Protein AF-A0A5K1FKA9-F1 (afdb_monomer)

Radius of gyration: 13.75 Å; Cα contacts (8 Å, |Δi|>4): 119; chains: 1; bounding box: 35×24×33 Å

Organism: NCBI:txid210225

Secondary structure (DSSP, 8-state):
--TT-GGG--EEEEEE-S--GGGT-S-SSEEEEEESSSS-SEEEE-EEE-TTS-EEE--TTSSS---------

Nearest PDB structures (foldseek):
  3usu-assembly1_C  TM=8.955E-01  e=6.493E-02  Butea monosperma
  3ipv-assembly1_B  TM=9.362E-01  e=1.564E-01  Spatholobus parviflorus
  1gsl-assembly1_A  TM=7.684E-01  e=1.462E-01  Griffonia simplicifolia
  5zac-assembly1_A  TM=9.113E-01  e=2.874E-01  Canavalia ensiformis
  1qmo-assembly1_E  TM=5.452E-01  e=2.346E-01  Lablab purpureus

Solvent-accessible surface area (backbone atoms only — not comparable to full-atom values): 4706 Å² total; per-residue (Å²): 136,70,75,56,37,80,86,63,80,44,77,47,78,45,79,42,60,61,64,45,71,94,52,66,47,92,47,46,35,23,35,30,37,23,68,30,26,87,50,53,78,46,71,46,72,31,59,48,68,46,98,85,66,50,78,42,82,46,67,75,81,64,85,61,95,80,86,87,84,86,87,86,133

InterPro domains:
  IPR001220 Legume lectin domain [PF00139] (2-72)
  IPR013320 Concanavalin A-like lectin/glucanase domain superfamily [SSF49899] (2-72)
  IPR050258 Leguminous Lectin [PTHR32401] (2-72)

Sequence (73 aa):
SNNGNSSNHIFTVEFDTSQQVNLQDIDSNHVGIDVNIVISNTSATAAYYTETGKKERVVLDNRTRIQAWIEYC

pLDDT: mean 95.42, std 3.88, range [69.94, 98.31]

Foldseek 3Di:
DQAPPQVVQDKDWDQAQCDDVVLVDPDNGKTAIDDSHSNGPDMDHAWDADPVRDTDHDNPPPPDDDDDDDDDD

Mean predicted aligned error: 3.12 Å

Structure (mmCIF, N/CA/C/O backbone):
data_AF-A0A5K1FKA9-F1
#
_entry.id   AF-A0A5K1FKA9-F1
#
loop_
_atom_site.group_PDB
_atom_site.id
_atom_site.type_symbol
_atom_site.label_atom_id
_atom_site.label_alt_id
_atom_site.label_comp_id
_atom_site.label_asym_id
_atom_site.label_entity_id
_atom_site.label_seq_id
_atom_site.pdbx_PDB_ins_code
_atom_site.Cartn_x
_atom_site.Cartn_y
_atom_site.Cartn_z
_atom_site.occupancy
_atom_site.B_iso_or_equiv
_atom_site.auth_seq_id
_atom_site.auth_comp_id
_atom_site.auth_asym_id
_atom_site.auth_atom_id
_atom_site.pdbx_PDB_model_num
ATOM 1 N N . SER A 1 1 ? 18.984 -7.155 -14.579 1.00 69.94 1 SER A N 1
ATOM 2 C CA . SER A 1 1 ? 17.911 -6.689 -13.680 1.00 69.94 1 SER A CA 1
ATOM 3 C C . SER A 1 1 ? 16.801 -6.107 -14.537 1.00 69.94 1 SER A C 1
ATOM 5 O O . SER A 1 1 ? 17.127 -5.404 -15.484 1.00 69.94 1 SER A O 1
ATOM 7 N N . ASN A 1 2 ? 15.538 -6.441 -14.263 1.00 89.31 2 ASN A N 1
ATOM 8 C CA . ASN A 1 2 ? 14.349 -5.884 -14.931 1.00 89.31 2 ASN A CA 1
ATOM 9 C C . ASN A 1 2 ? 13.672 -4.770 -14.103 1.00 89.31 2 ASN A C 1
ATOM 11 O O . ASN A 1 2 ? 12.754 -4.122 -14.596 1.00 89.31 2 ASN A O 1
ATOM 15 N N . ASN A 1 3 ? 14.120 -4.556 -12.862 1.00 89.75 3 ASN A N 1
ATOM 16 C CA . ASN A 1 3 ? 13.528 -3.631 -11.905 1.00 89.75 3 ASN A CA 1
ATOM 17 C C . ASN A 1 3 ? 13.804 -2.175 -12.316 1.00 89.75 3 ASN A C 1
ATOM 19 O O . ASN A 1 3 ? 14.967 -1.779 -12.405 1.00 89.75 3 ASN A O 1
ATOM 23 N N . GLY A 1 4 ? 12.753 -1.401 -12.590 1.00 92.06 4 GLY A N 1
ATOM 24 C CA . GLY A 1 4 ? 12.839 -0.024 -13.086 1.00 92.06 4 GLY A CA 1
ATOM 25 C C . GLY A 1 4 ? 12.927 0.117 -14.609 1.00 92.06 4 GLY A C 1
ATOM 26 O O . GLY A 1 4 ? 13.151 1.221 -15.101 1.00 92.06 4 GLY A O 1
ATOM 27 N N . ASN A 1 5 ? 12.759 -0.963 -15.383 1.00 95.81 5 ASN A N 1
ATOM 28 C CA . ASN A 1 5 ? 12.734 -0.862 -16.843 1.00 95.81 5 ASN A CA 1
ATOM 29 C C . ASN A 1 5 ? 11.426 -0.202 -17.317 1.00 95.81 5 ASN A C 1
ATOM 31 O O . ASN A 1 5 ? 10.346 -0.765 -17.157 1.00 95.81 5 ASN A O 1
ATOM 35 N N . SER A 1 6 ? 11.528 0.960 -17.965 1.00 92.56 6 SER A N 1
ATOM 36 C CA . SER A 1 6 ? 10.380 1.724 -18.477 1.00 92.56 6 SER A CA 1
ATOM 37 C C . SER A 1 6 ? 9.537 0.979 -19.519 1.00 92.56 6 SER A C 1
ATOM 39 O O . SER A 1 6 ? 8.379 1.334 -19.726 1.00 92.56 6 SER A O 1
ATOM 41 N N . SER A 1 7 ? 10.087 -0.065 -20.146 1.00 95.69 7 SER A N 1
ATOM 42 C CA . SER A 1 7 ? 9.371 -0.929 -21.098 1.00 95.69 7 SER A CA 1
ATOM 43 C C . SER A 1 7 ? 8.581 -2.063 -20.430 1.00 95.69 7 SER A C 1
ATOM 45 O O . SER A 1 7 ? 7.973 -2.868 -21.128 1.00 95.69 7 SER A O 1
ATOM 47 N N . ASN A 1 8 ? 8.593 -2.169 -19.094 1.00 94.50 8 ASN A N 1
ATOM 48 C CA . ASN A 1 8 ? 7.787 -3.168 -18.382 1.00 94.50 8 ASN A CA 1
ATOM 49 C C . ASN A 1 8 ? 6.285 -2.857 -18.466 1.00 94.50 8 ASN A C 1
ATOM 51 O O . ASN A 1 8 ? 5.480 -3.780 -18.391 1.00 94.50 8 ASN A O 1
ATOM 55 N N . HIS A 1 9 ? 5.924 -1.575 -18.615 1.00 94.12 9 HIS A N 1
ATOM 56 C CA . HIS A 1 9 ? 4.542 -1.093 -18.694 1.00 94.12 9 HIS A CA 1
ATOM 57 C C . HIS A 1 9 ? 3.645 -1.646 -17.573 1.00 94.12 9 HIS A C 1
ATOM 59 O O . HIS A 1 9 ? 2.497 -2.019 -17.813 1.00 94.12 9 HIS A O 1
ATOM 65 N N .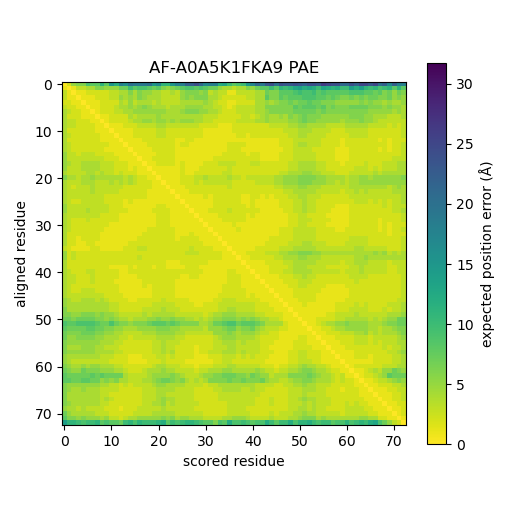 ILE A 1 10 ? 4.180 -1.707 -16.350 1.00 94.69 10 ILE A N 1
ATOM 66 C CA . ILE A 1 10 ? 3.485 -2.231 -15.174 1.00 94.69 10 ILE A CA 1
ATOM 67 C C . ILE A 1 10 ? 3.215 -1.113 -14.167 1.00 94.69 10 ILE A C 1
ATOM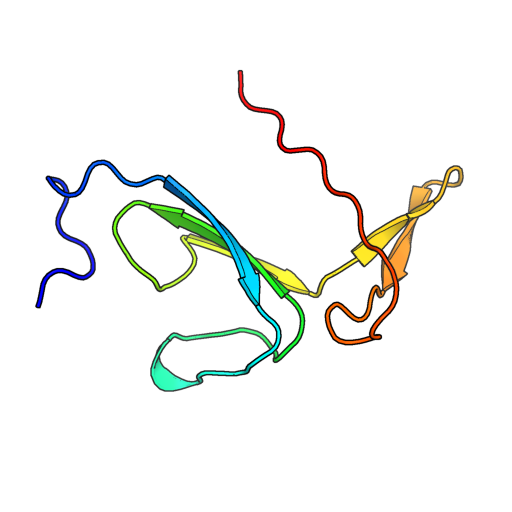 69 O O . ILE A 1 10 ? 4.085 -0.292 -13.867 1.00 94.69 10 ILE A O 1
ATOM 73 N N . PHE A 1 11 ? 1.990 -1.118 -13.656 1.00 95.56 11 PHE A N 1
ATOM 74 C CA . PHE A 1 11 ? 1.520 -0.298 -12.550 1.00 95.56 11 PHE A CA 1
ATOM 75 C C . PHE A 1 11 ? 0.919 -1.232 -11.502 1.00 95.56 11 PHE A C 1
ATOM 77 O O . PHE A 1 11 ? 0.080 -2.072 -11.843 1.00 95.56 11 PHE A O 1
ATOM 84 N N . THR A 1 12 ? 1.346 -1.095 -10.252 1.00 96.25 12 THR A N 1
ATOM 85 C CA . THR A 1 12 ? 0.904 -1.930 -9.132 1.00 96.25 12 THR A CA 1
ATOM 86 C C . THR A 1 12 ? 0.388 -1.076 -7.985 1.00 96.25 12 THR A C 1
ATOM 88 O O . THR A 1 12 ? 0.911 -0.004 -7.694 1.00 96.25 12 THR A O 1
ATOM 91 N N . VAL A 1 13 ? -0.662 -1.581 -7.336 1.00 97.62 13 VAL A N 1
ATOM 92 C CA . VAL A 1 13 ? -1.033 -1.195 -5.974 1.00 97.62 13 VAL A CA 1
ATOM 93 C C . VAL A 1 13 ? -0.712 -2.400 -5.103 1.00 97.62 13 VAL A C 1
ATOM 95 O O . VAL A 1 13 ? -1.369 -3.439 -5.229 1.00 97.62 13 VAL A O 1
ATOM 98 N N . GLU A 1 14 ? 0.323 -2.293 -4.281 1.00 97.62 14 GLU A N 1
ATOM 99 C 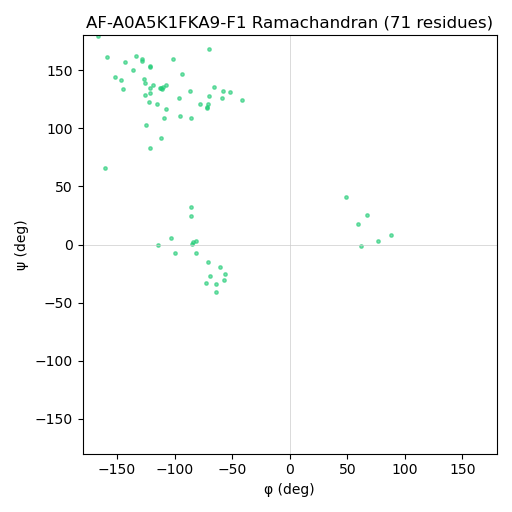CA . GLU A 1 14 ? 0.780 -3.379 -3.417 1.00 97.62 14 GLU A CA 1
ATOM 100 C C . GLU A 1 14 ? 0.162 -3.288 -2.019 1.00 97.62 14 GLU A C 1
ATOM 102 O O . GLU A 1 14 ? -0.108 -2.207 -1.501 1.00 97.62 14 GLU A O 1
ATOM 107 N N . PHE A 1 15 ? -0.073 -4.450 -1.413 1.00 97.25 15 PHE A N 1
ATOM 108 C CA . PHE A 1 15 ? -0.504 -4.604 -0.025 1.00 97.25 15 PHE A CA 1
ATOM 109 C C . PHE A 1 15 ? 0.552 -5.458 0.674 1.00 97.25 15 PHE A C 1
ATOM 111 O O . PHE A 1 15 ? 0.411 -6.681 0.752 1.00 97.25 15 PHE A O 1
ATOM 118 N N . ASP A 1 16 ? 1.637 -4.824 1.113 1.00 97.75 16 ASP A N 1
ATOM 119 C CA . ASP A 1 16 ? 2.802 -5.529 1.633 1.00 97.75 16 ASP A CA 1
ATOM 120 C C . ASP A 1 16 ? 2.670 -5.827 3.135 1.00 97.75 16 ASP A C 1
ATOM 122 O O . ASP A 1 16 ? 2.296 -4.991 3.966 1.00 97.75 16 ASP A O 1
ATOM 126 N N . THR A 1 17 ? 2.967 -7.078 3.468 1.00 97.44 17 THR A N 1
ATOM 127 C CA . THR A 1 17 ? 2.883 -7.681 4.805 1.00 97.44 17 THR A CA 1
ATOM 128 C C . THR A 1 17 ? 4.254 -8.074 5.356 1.00 97.44 17 THR A C 1
ATOM 130 O O . THR A 1 17 ? 4.358 -8.598 6.465 1.00 97.44 17 THR A O 1
ATOM 133 N N . SER A 1 18 ? 5.319 -7.848 4.590 1.00 96.81 18 SER A N 1
ATOM 134 C CA . SER A 1 18 ? 6.703 -8.128 4.954 1.00 96.81 18 SER A CA 1
ATOM 135 C C . SER A 1 18 ? 7.513 -6.840 4.884 1.00 96.81 18 SER A C 1
ATOM 137 O O . SER A 1 18 ? 7.151 -5.916 4.178 1.00 96.81 18 SER A O 1
ATOM 139 N N . GLN A 1 19 ? 8.585 -6.743 5.672 1.00 97.25 19 GLN A N 1
ATOM 140 C CA . GLN A 1 19 ? 9.489 -5.597 5.582 1.00 97.25 19 GLN A CA 1
ATOM 141 C C . GLN A 1 19 ? 10.801 -6.020 4.933 1.00 97.25 19 GLN A C 1
ATOM 143 O O . GLN A 1 19 ? 11.570 -6.802 5.502 1.00 97.25 19 GLN A O 1
ATOM 148 N N . GLN A 1 20 ? 11.085 -5.450 3.772 1.00 97.62 20 GLN A N 1
ATOM 149 C CA . GLN A 1 20 ? 12.311 -5.610 3.008 1.00 97.62 20 GLN A CA 1
ATOM 150 C C . GLN A 1 20 ? 13.089 -4.288 3.020 1.00 97.62 20 GLN A C 1
ATOM 152 O O . GLN A 1 20 ? 12.950 -3.423 2.161 1.00 97.62 20 GLN A O 1
ATOM 157 N N . VAL A 1 21 ? 13.987 -4.130 3.997 1.00 94.31 21 VAL A N 1
ATOM 158 C CA . VAL A 1 21 ? 14.777 -2.891 4.179 1.00 94.31 21 VAL A CA 1
ATOM 159 C C . VAL A 1 21 ? 15.591 -2.520 2.927 1.00 94.31 21 VAL A C 1
ATOM 161 O O . VAL A 1 21 ? 15.806 -1.344 2.644 1.00 94.31 21 VAL A O 1
ATOM 164 N N . ASN A 1 22 ? 16.022 -3.510 2.141 1.00 95.44 22 ASN A N 1
ATOM 165 C CA . ASN A 1 22 ? 16.737 -3.303 0.879 1.00 95.44 22 ASN A CA 1
ATOM 166 C C . ASN A 1 22 ? 15.856 -2.751 -0.258 1.00 95.44 22 ASN A C 1
ATOM 168 O O . ASN A 1 22 ? 16.409 -2.287 -1.255 1.00 95.44 22 ASN A O 1
ATOM 172 N N . LEU A 1 23 ? 14.529 -2.804 -0.118 1.00 95.06 23 LEU A N 1
ATOM 173 C CA . LEU A 1 23 ? 13.545 -2.205 -1.025 1.00 95.06 23 LEU A CA 1
ATOM 174 C C . LEU A 1 23 ? 12.945 -0.904 -0.473 1.00 95.06 23 LEU A C 1
ATOM 176 O O . LEU A 1 23 ? 12.133 -0.278 -1.139 1.00 95.06 23 LEU A O 1
ATOM 180 N N . GLN A 1 24 ? 13.451 -0.427 0.671 1.00 95.94 24 GLN A N 1
ATOM 181 C CA . GLN A 1 24 ? 13.022 0.814 1.327 1.00 95.94 24 GLN A CA 1
ATOM 182 C C . GLN A 1 24 ? 11.587 0.770 1.878 1.00 95.94 24 GLN A C 1
ATOM 184 O O . GLN A 1 24 ? 10.979 1.819 2.091 1.00 95.94 24 GLN A O 1
ATOM 189 N N . ASP A 1 25 ? 11.085 -0.426 2.186 1.00 97.94 25 ASP A N 1
ATOM 190 C CA . ASP A 1 25 ? 9.781 -0.614 2.818 1.00 97.94 25 ASP A CA 1
ATOM 191 C C . ASP A 1 25 ? 9.694 0.121 4.156 1.00 97.94 25 ASP A C 1
ATOM 193 O O . ASP A 1 25 ? 10.559 -0.006 5.037 1.00 97.94 25 ASP A O 1
ATOM 197 N N . ILE A 1 26 ? 8.602 0.863 4.333 1.00 98.12 26 ILE A N 1
ATOM 198 C CA . ILE A 1 26 ? 8.407 1.722 5.505 1.00 98.12 26 ILE A CA 1
ATOM 199 C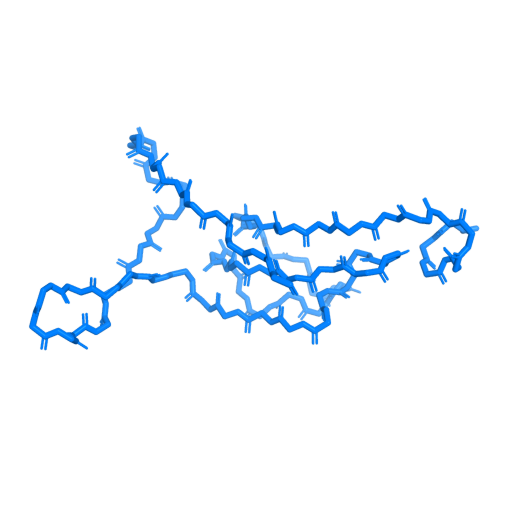 C . ILE A 1 26 ? 8.110 0.920 6.778 1.00 98.12 26 ILE A C 1
ATOM 201 O O . ILE A 1 26 ? 8.517 1.320 7.868 1.00 98.12 26 ILE A O 1
ATOM 205 N N . ASP A 1 27 ? 7.422 -0.215 6.646 1.00 98.12 27 ASP A N 1
ATOM 206 C CA . ASP A 1 27 ? 7.106 -1.177 7.701 1.00 98.12 27 ASP A CA 1
A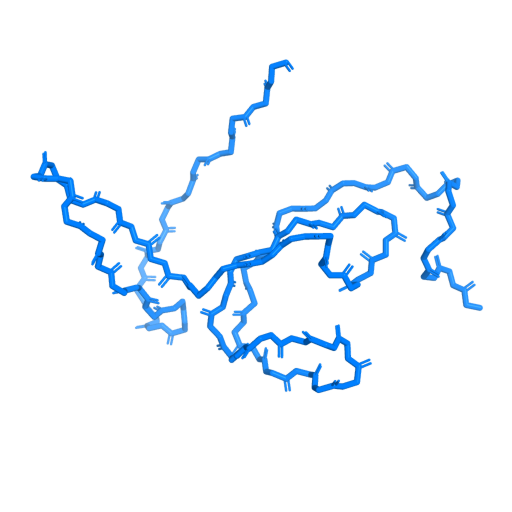TOM 207 C C . ASP A 1 27 ? 6.603 -2.496 7.078 1.00 98.12 27 ASP A C 1
ATOM 209 O O . ASP A 1 27 ? 6.491 -2.612 5.863 1.00 98.12 27 ASP A O 1
ATOM 213 N N . SER A 1 28 ? 6.2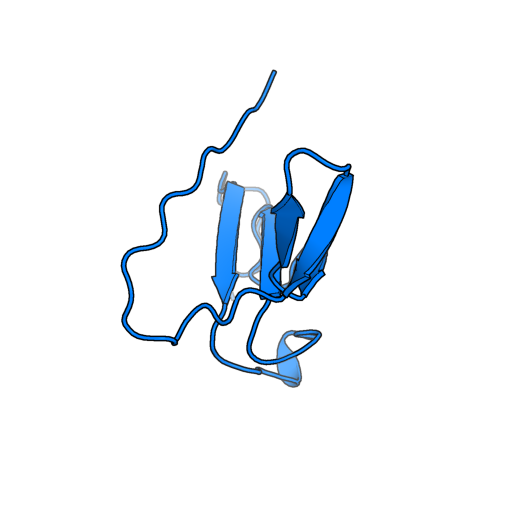86 -3.499 7.898 1.00 97.75 28 SER A N 1
ATOM 214 C CA . SER A 1 28 ? 5.747 -4.789 7.436 1.00 97.75 28 SER A CA 1
ATOM 215 C C . SER A 1 28 ? 4.218 -4.792 7.249 1.00 97.75 28 SER A C 1
ATOM 217 O O . SER A 1 28 ? 3.573 -5.816 7.475 1.00 97.75 28 SER A O 1
ATOM 219 N N . ASN A 1 29 ? 3.594 -3.635 7.021 1.00 98.12 29 ASN A N 1
ATOM 220 C CA . ASN A 1 29 ? 2.142 -3.474 6.978 1.00 98.12 29 ASN A CA 1
ATOM 221 C C . ASN A 1 29 ? 1.755 -2.178 6.243 1.00 98.12 29 ASN A C 1
ATOM 223 O O . ASN A 1 29 ? 1.192 -1.255 6.851 1.00 98.12 29 ASN A O 1
ATOM 227 N N . HIS A 1 30 ? 2.030 -2.104 4.945 1.00 98.25 30 HIS A N 1
ATOM 228 C CA . HIS A 1 30 ? 1.806 -0.892 4.163 1.00 98.25 30 HIS A CA 1
ATOM 229 C C . HIS A 1 30 ? 1.096 -1.158 2.837 1.00 98.25 30 HIS A C 1
ATOM 231 O O . HIS A 1 30 ? 0.991 -2.286 2.363 1.00 98.25 30 HIS A O 1
ATOM 237 N N . VAL A 1 31 ? 0.542 -0.086 2.279 1.00 98.12 31 VAL A N 1
ATOM 238 C CA . VAL A 1 31 ? 0.021 -0.050 0.913 1.00 98.12 31 VAL A CA 1
ATOM 239 C C . VAL A 1 31 ? 0.928 0.861 0.105 1.00 98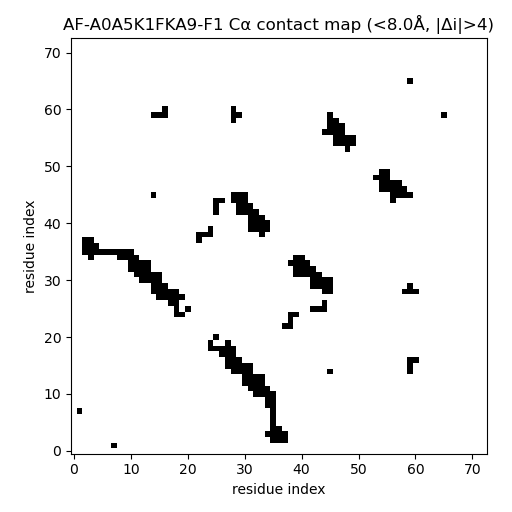.12 31 VAL A C 1
ATOM 241 O O . VAL A 1 31 ? 1.286 1.945 0.582 1.00 98.12 31 VAL A O 1
ATOM 244 N N . GLY A 1 32 ? 1.293 0.412 -1.088 1.00 97.94 32 GLY A N 1
ATOM 245 C CA . GLY A 1 32 ? 2.245 1.070 -1.972 1.00 97.94 32 GLY A CA 1
ATOM 246 C C . GLY A 1 32 ? 1.698 1.266 -3.382 1.00 97.94 32 GLY A C 1
ATOM 247 O O . GLY A 1 32 ? 0.734 0.612 -3.787 1.00 97.94 32 GLY A O 1
ATOM 248 N N . ILE A 1 33 ? 2.292 2.205 -4.114 1.00 98.06 33 ILE A N 1
ATOM 249 C CA . ILE A 1 33 ? 2.073 2.393 -5.550 1.00 98.06 33 ILE A CA 1
ATOM 250 C C . ILE A 1 33 ? 3.422 2.281 -6.237 1.00 98.06 33 ILE A C 1
ATOM 252 O O . ILE A 1 33 ? 4.299 3.111 -5.979 1.00 98.06 33 ILE A O 1
ATOM 256 N N . ASP A 1 34 ? 3.539 1.357 -7.187 1.00 97.50 34 ASP A N 1
ATOM 257 C CA . ASP A 1 34 ? 4.792 1.126 -7.898 1.00 97.50 34 ASP A CA 1
ATOM 258 C C . ASP A 1 34 ? 4.617 1.212 -9.411 1.00 97.50 34 ASP A C 1
ATOM 260 O O . ASP A 1 34 ? 3.641 0.746 -10.008 1.00 97.50 34 ASP A O 1
ATOM 264 N N . VAL A 1 35 ? 5.596 1.849 -10.051 1.00 97.00 35 VAL A N 1
ATOM 265 C CA . VAL A 1 35 ? 5.612 2.089 -11.492 1.00 97.00 35 VAL A CA 1
ATOM 266 C C . VAL A 1 35 ? 6.902 1.529 -12.068 1.00 97.00 35 VAL A C 1
ATOM 268 O O . VAL A 1 35 ? 7.969 2.135 -11.969 1.00 97.00 35 VAL A O 1
ATOM 271 N N . ASN A 1 36 ? 6.804 0.367 -12.717 1.00 96.81 36 ASN A N 1
ATOM 272 C CA . ASN A 1 36 ? 7.916 -0.370 -13.335 1.00 96.81 36 ASN A CA 1
ATOM 273 C C . ASN A 1 36 ? 9.039 -0.854 -12.398 1.00 96.81 36 ASN A C 1
ATOM 275 O O . ASN A 1 36 ? 9.970 -1.510 -12.877 1.00 96.81 36 ASN A O 1
ATOM 279 N N . ILE A 1 37 ? 8.973 -0.562 -11.102 1.00 95.94 37 ILE A N 1
ATOM 280 C CA . ILE A 1 37 ? 9.971 -0.886 -10.080 1.00 95.94 37 ILE A CA 1
ATOM 281 C C . ILE A 1 37 ? 9.249 -1.416 -8.836 1.00 95.94 37 ILE A C 1
ATOM 283 O O . ILE A 1 37 ? 8.133 -1.002 -8.600 1.00 95.94 37 ILE A O 1
ATOM 287 N N . VAL A 1 38 ? 9.863 -2.300 -8.049 1.00 94.25 38 VAL A N 1
ATOM 288 C CA . VAL A 1 38 ? 9.300 -2.812 -6.778 1.00 94.25 38 VAL A CA 1
ATOM 289 C C . VAL A 1 38 ? 9.516 -1.861 -5.589 1.00 94.25 38 VAL A C 1
ATOM 291 O O . VAL A 1 38 ? 9.052 -2.117 -4.495 1.00 94.25 38 VAL A O 1
ATOM 294 N N . ILE A 1 39 ? 10.286 -0.784 -5.771 1.00 96.62 39 ILE A N 1
ATOM 295 C CA . ILE A 1 39 ? 10.420 0.251 -4.740 1.00 96.62 39 ILE A CA 1
ATOM 296 C C . ILE A 1 39 ? 9.260 1.218 -4.937 1.00 96.62 39 ILE A C 1
ATOM 298 O O . ILE A 1 39 ? 9.271 1.984 -5.903 1.00 96.62 39 ILE A O 1
ATOM 302 N N . SER A 1 40 ? 8.301 1.187 -4.018 1.00 97.44 40 SER A N 1
ATOM 303 C CA . SER A 1 40 ? 7.140 2.075 -3.983 1.00 97.44 40 SER A CA 1
ATOM 304 C C . SER A 1 40 ? 7.486 3.529 -4.332 1.00 97.44 40 SER A C 1
ATOM 306 O O . SER A 1 40 ? 8.308 4.178 -3.680 1.00 97.44 40 SER A O 1
ATOM 308 N N . ASN A 1 41 ? 6.813 4.088 -5.342 1.00 96.69 41 ASN A N 1
ATOM 309 C CA . ASN A 1 41 ? 6.854 5.523 -5.636 1.00 96.69 41 ASN A CA 1
ATOM 310 C C . ASN A 1 41 ? 6.249 6.337 -4.485 1.00 96.69 41 ASN A C 1
ATOM 312 O O . ASN A 1 41 ? 6.685 7.457 -4.211 1.00 96.69 41 ASN A O 1
ATOM 316 N N . THR A 1 42 ? 5.231 5.784 -3.826 1.00 97.62 42 THR A N 1
ATOM 317 C CA . THR A 1 42 ? 4.668 6.299 -2.579 1.00 97.62 42 THR A CA 1
ATOM 318 C C . THR A 1 42 ? 4.066 5.150 -1.783 1.00 97.62 42 THR A C 1
ATOM 320 O O . THR A 1 42 ? 3.495 4.234 -2.368 1.00 97.62 42 THR A O 1
ATOM 323 N N . SER A 1 43 ? 4.180 5.205 -0.458 1.00 97.94 43 SER A N 1
ATOM 324 C CA . SER A 1 43 ? 3.616 4.199 0.434 1.00 97.94 43 SER A CA 1
ATOM 325 C C . SER A 1 43 ? 3.081 4.825 1.721 1.00 97.94 43 SER A C 1
ATOM 327 O O . SER A 1 43 ? 3.465 5.930 2.124 1.00 97.94 43 SER A O 1
ATOM 329 N N . ALA A 1 44 ? 2.152 4.127 2.370 1.00 98.00 44 ALA A N 1
ATOM 330 C CA . ALA A 1 44 ? 1.619 4.498 3.675 1.00 98.00 44 ALA A CA 1
ATOM 331 C C . ALA A 1 44 ? 1.282 3.249 4.492 1.00 98.00 44 ALA A C 1
ATOM 333 O O . ALA A 1 44 ? 0.731 2.287 3.957 1.00 98.00 44 ALA A O 1
ATOM 334 N N . THR A 1 45 ? 1.537 3.287 5.806 1.00 98.31 45 THR A N 1
ATOM 335 C CA . THR A 1 45 ? 1.096 2.229 6.727 1.00 98.31 45 THR A CA 1
ATOM 336 C C . THR A 1 45 ? -0.401 1.986 6.544 1.00 98.31 45 THR A C 1
ATOM 338 O O . THR A 1 45 ? -1.199 2.935 6.554 1.00 98.31 45 THR A O 1
ATOM 341 N N . ALA A 1 46 ? -0.777 0.717 6.400 1.00 98.06 46 ALA A N 1
ATOM 342 C CA . ALA A 1 46 ? -2.126 0.307 6.055 1.00 98.06 46 ALA A CA 1
ATOM 343 C C . ALA A 1 46 ? -3.145 0.805 7.088 1.00 98.06 46 ALA A C 1
ATOM 345 O O . ALA A 1 46 ? -3.033 0.587 8.302 1.00 98.06 46 ALA A O 1
ATOM 346 N N . ALA A 1 47 ? -4.152 1.506 6.583 1.00 96.88 47 ALA A N 1
ATOM 347 C CA . ALA A 1 47 ? -5.198 2.123 7.372 1.00 96.88 47 ALA A CA 1
ATOM 348 C C . ALA A 1 47 ? -6.436 2.375 6.511 1.00 96.88 47 ALA A C 1
ATOM 350 O O . ALA A 1 47 ? -6.354 2.444 5.287 1.00 96.88 47 ALA A O 1
ATOM 351 N N . TYR A 1 48 ? -7.569 2.571 7.170 1.00 94.12 48 TYR A N 1
ATOM 352 C CA . TYR A 1 48 ? -8.831 2.972 6.560 1.00 94.12 48 TYR A CA 1
ATOM 353 C C . TYR A 1 48 ? -9.388 4.192 7.286 1.00 94.12 48 TYR A C 1
ATOM 355 O O . TYR A 1 48 ? -9.035 4.468 8.436 1.00 94.12 48 TYR A O 1
ATOM 363 N N . TYR A 1 49 ? -10.247 4.937 6.602 1.00 94.62 49 TYR A N 1
ATOM 364 C CA . TYR A 1 49 ? -10.983 6.039 7.204 1.00 94.62 49 TYR A CA 1
ATOM 365 C C . TYR A 1 49 ? -12.366 5.540 7.617 1.00 94.62 49 TYR A C 1
ATOM 367 O O . TYR A 1 49 ? -13.092 4.960 6.814 1.00 94.62 49 TYR A O 1
ATOM 375 N N . THR A 1 50 ? -12.719 5.749 8.883 1.00 95.50 50 THR A N 1
ATOM 376 C CA . THR A 1 50 ? -14.086 5.519 9.375 1.00 95.50 50 THR A CA 1
ATOM 377 C C . THR A 1 50 ? -15.040 6.568 8.801 1.00 95.50 50 THR A C 1
ATOM 379 O O . THR A 1 50 ? -14.606 7.614 8.319 1.00 95.50 50 THR A O 1
ATOM 382 N N . GLU A 1 51 ? -16.347 6.353 8.949 1.00 96.00 51 GLU A N 1
ATOM 383 C CA . GLU A 1 51 ? -17.380 7.328 8.557 1.00 96.00 51 GLU A CA 1
ATOM 384 C C . GLU A 1 51 ? -17.195 8.706 9.221 1.00 96.00 51 GLU A C 1
ATOM 386 O O . GLU A 1 51 ? -17.588 9.730 8.672 1.00 96.00 51 GLU A O 1
ATOM 391 N N . THR A 1 52 ? -16.540 8.745 10.386 1.00 96.88 52 THR A N 1
ATOM 392 C CA . THR A 1 52 ? -16.218 9.987 11.112 1.00 96.88 52 THR A CA 1
ATOM 393 C C . THR A 1 52 ? -14.931 10.671 10.632 1.00 96.88 52 THR A C 1
ATOM 395 O O . THR A 1 52 ? -14.504 11.664 11.216 1.00 96.88 52 THR A O 1
ATOM 398 N N . GLY A 1 53 ? -14.265 10.135 9.604 1.00 96.12 53 GLY A N 1
ATOM 399 C CA . GLY A 1 53 ? -12.988 10.641 9.089 1.00 96.12 53 GLY A CA 1
ATOM 400 C C . GLY A 1 53 ? -11.772 10.271 9.943 1.00 96.12 53 GLY A C 1
ATOM 401 O O . GLY A 1 53 ? -10.648 10.664 9.631 1.00 96.12 53 GLY A O 1
ATOM 402 N N . LYS A 1 54 ? -11.952 9.490 11.013 1.00 97.19 54 LYS A N 1
ATOM 403 C CA . LYS A 1 54 ? -10.833 8.969 11.805 1.00 97.19 54 LYS A CA 1
ATOM 404 C C . LYS A 1 54 ? -10.071 7.918 11.000 1.00 97.19 54 LYS A C 1
ATOM 406 O O . LYS A 1 54 ? -10.677 6.955 10.534 1.00 97.19 54 LYS A O 1
ATOM 411 N N . LYS A 1 55 ? -8.750 8.087 10.898 1.00 96.62 55 LYS A N 1
ATOM 412 C CA . LYS A 1 55 ? -7.829 7.097 10.329 1.00 96.62 55 LYS A CA 1
ATOM 413 C C . LYS A 1 55 ? -7.564 5.993 11.353 1.00 96.62 55 LYS 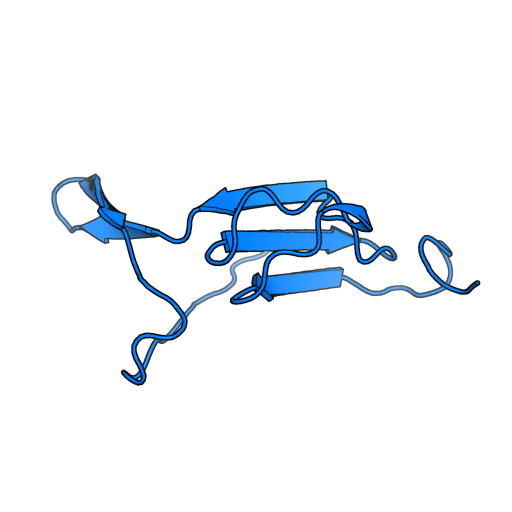A C 1
ATOM 415 O O . LYS A 1 55 ? -7.058 6.267 12.441 1.00 96.62 55 LYS A O 1
ATOM 420 N N . GLU A 1 56 ? -7.882 4.756 11.004 1.00 96.75 56 GLU A N 1
ATOM 421 C CA . GLU A 1 56 ? -7.660 3.581 11.843 1.00 96.75 56 GLU A CA 1
ATOM 422 C C . GLU A 1 56 ? -6.721 2.592 11.166 1.00 96.75 56 GLU A C 1
ATOM 424 O O . GLU A 1 56 ? -6.825 2.332 9.970 1.00 96.75 56 GLU A O 1
ATOM 429 N N . ARG A 1 57 ? -5.781 2.045 11.942 1.00 96.50 57 ARG A N 1
ATOM 430 C CA . ARG A 1 57 ? -4.817 1.063 11.448 1.00 96.50 57 ARG A CA 1
ATOM 431 C C . ARG A 1 57 ? -5.538 -0.222 11.046 1.00 96.50 57 ARG A C 1
ATOM 433 O O . ARG A 1 57 ? -6.340 -0.745 11.815 1.00 96.50 57 ARG A O 1
ATOM 440 N N . VAL A 1 58 ? -5.170 -0.766 9.891 1.00 96.06 58 VAL A N 1
ATOM 441 C CA . VAL A 1 58 ? -5.522 -2.129 9.471 1.00 96.06 58 VAL A CA 1
ATOM 442 C C . VAL A 1 58 ? -4.260 -2.966 9.500 1.00 96.06 58 VAL A C 1
ATOM 444 O O . VAL A 1 58 ? -3.206 -2.518 9.060 1.00 96.06 58 VAL A O 1
ATOM 447 N N . VAL A 1 59 ? -4.364 -4.172 10.049 1.00 97.38 59 VAL A N 1
ATOM 448 C CA . VAL A 1 59 ? -3.305 -5.178 9.962 1.00 97.38 59 VAL A CA 1
ATOM 449 C C . VAL A 1 59 ? -3.640 -6.074 8.777 1.00 97.38 59 VAL A C 1
ATOM 451 O O . VAL A 1 59 ? -4.632 -6.795 8.830 1.00 97.38 59 VAL A O 1
ATOM 454 N N . LEU A 1 60 ? -2.850 -5.993 7.709 1.00 97.12 60 LEU A N 1
ATOM 455 C CA . LEU A 1 60 ? -3.101 -6.710 6.459 1.00 97.12 60 LEU A CA 1
ATOM 456 C C . LEU A 1 60 ? -3.023 -8.235 6.651 1.00 97.12 60 LEU A C 1
ATOM 458 O O . LEU A 1 60 ? -3.897 -8.955 6.178 1.00 97.12 60 LEU A O 1
ATOM 462 N N . ASP A 1 61 ? -2.058 -8.724 7.437 1.00 96.25 61 ASP A N 1
ATOM 463 C CA . ASP A 1 61 ? -1.904 -10.155 7.764 1.00 96.25 61 ASP A CA 1
ATOM 464 C C . ASP A 1 61 ? -2.757 -10.604 8.974 1.00 96.25 61 ASP A C 1
ATOM 466 O O . ASP A 1 61 ? -2.391 -11.475 9.763 1.00 96.25 61 ASP A O 1
ATOM 470 N N . ASN A 1 62 ? -3.931 -10.000 9.179 1.00 94.56 62 ASN A N 1
ATOM 471 C CA . ASN A 1 62 ? -4.801 -10.369 10.304 1.00 94.56 62 ASN A CA 1
ATOM 472 C C . ASN A 1 62 ? -5.667 -11.617 10.041 1.00 94.56 62 ASN A C 1
ATOM 474 O O . ASN A 1 62 ? -6.478 -11.981 10.893 1.00 94.56 62 ASN A O 1
ATOM 478 N N . ARG A 1 63 ? -5.516 -12.266 8.876 1.00 93.06 63 ARG A N 1
ATOM 479 C CA . ARG A 1 63 ? -6.290 -13.448 8.437 1.00 93.06 63 ARG A CA 1
ATOM 480 C C . ARG A 1 63 ? -7.802 -13.216 8.358 1.00 93.06 63 ARG A C 1
ATOM 482 O O . ARG A 1 63 ? -8.576 -14.173 8.319 1.00 93.06 63 ARG A O 1
ATOM 489 N N . THR A 1 64 ? -8.230 -11.959 8.319 1.00 94.06 64 THR A N 1
ATOM 490 C CA . THR A 1 64 ? -9.619 -11.580 8.05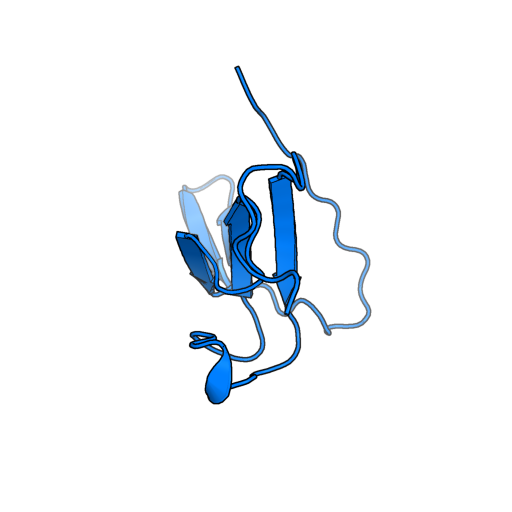7 1.00 94.06 64 THR A CA 1
ATOM 491 C C . THR A 1 64 ? -9.771 -11.131 6.611 1.00 94.06 64 THR A C 1
ATOM 493 O O . THR A 1 64 ? -8.803 -10.790 5.932 1.00 94.06 64 THR A O 1
ATOM 496 N N . ARG A 1 65 ? -11.004 -11.160 6.107 1.00 94.81 65 ARG A N 1
ATOM 497 C CA . ARG A 1 65 ? -11.282 -10.711 4.746 1.00 94.81 65 ARG A CA 1
ATOM 498 C C . ARG A 1 65 ? -11.141 -9.192 4.674 1.00 94.81 65 ARG A C 1
ATOM 500 O O . ARG A 1 65 ? -11.897 -8.476 5.322 1.00 94.81 65 ARG A O 1
ATOM 507 N N . ILE A 1 66 ? -10.240 -8.728 3.818 1.00 94.25 66 ILE A N 1
ATOM 508 C CA . ILE A 1 66 ? -10.094 -7.320 3.447 1.00 94.25 66 ILE A CA 1
ATOM 509 C C . ILE A 1 66 ? -10.613 -7.158 2.016 1.00 94.25 66 ILE A C 1
ATOM 511 O O . ILE A 1 66 ? -10.360 -8.000 1.155 1.00 94.25 66 ILE A O 1
ATOM 515 N N . GLN A 1 67 ? -11.373 -6.095 1.769 1.00 94.12 67 GLN A N 1
ATOM 516 C CA . GLN A 1 67 ? -11.803 -5.692 0.434 1.00 94.12 67 GLN A CA 1
ATOM 517 C C . GLN A 1 67 ? -11.290 -4.279 0.177 1.00 94.12 67 GLN A C 1
ATOM 519 O O . GLN A 1 67 ? -11.489 -3.395 1.007 1.00 94.12 67 GLN A O 1
ATOM 524 N N . ALA A 1 68 ? -10.644 -4.082 -0.967 1.00 93.25 68 ALA A N 1
ATOM 525 C CA . ALA A 1 68 ? -10.119 -2.795 -1.392 1.00 93.25 68 ALA A CA 1
ATOM 526 C C . ALA A 1 68 ? -10.727 -2.389 -2.737 1.00 93.25 68 ALA A C 1
ATOM 528 O O . ALA A 1 68 ? -11.117 -3.241 -3.538 1.00 93.25 68 ALA A O 1
ATOM 529 N N . TRP A 1 69 ? -10.777 -1.082 -2.965 1.00 94.69 69 TRP A N 1
ATOM 530 C CA . TRP A 1 69 ? -11.183 -0.464 -4.220 1.00 94.69 69 TRP A CA 1
ATOM 531 C C . TRP A 1 69 ? -10.026 0.401 -4.704 1.00 94.69 69 TRP A C 1
ATOM 533 O O . TRP A 1 69 ? -9.421 1.117 -3.908 1.00 94.69 69 TRP A O 1
ATOM 543 N N . ILE A 1 70 ? -9.703 0.301 -5.989 1.00 94.88 70 ILE A N 1
ATOM 544 C CA . ILE A 1 70 ? -8.681 1.122 -6.634 1.00 94.88 70 ILE A CA 1
ATOM 545 C C . ILE A 1 70 ? -9.411 1.980 -7.656 1.00 94.88 70 ILE A C 1
ATOM 547 O O . ILE A 1 70 ? -10.072 1.452 -8.550 1.00 94.88 70 ILE A O 1
ATOM 551 N N . GLU A 1 71 ? -9.299 3.292 -7.498 1.00 94.31 71 GLU A N 1
ATOM 552 C CA . GLU A 1 71 ? -9.890 4.276 -8.397 1.00 94.31 71 GLU A CA 1
ATOM 553 C C . GLU A 1 71 ? -8.773 4.983 -9.168 1.00 94.31 71 GLU A C 1
ATOM 555 O O . GLU A 1 71 ? -7.753 5.371 -8.597 1.00 94.31 71 GLU A O 1
ATOM 560 N N . TYR A 1 72 ? -8.961 5.122 -10.478 1.00 91.12 72 TYR A N 1
ATOM 561 C CA . TYR A 1 72 ? -8.039 5.788 -11.392 1.00 91.12 72 TYR A CA 1
ATOM 562 C C . TYR A 1 72 ? -8.862 6.498 -12.472 1.00 91.12 72 TYR A C 1
ATOM 564 O O . TYR A 1 72 ? -9.801 5.900 -13.005 1.00 91.12 72 TYR A O 1
ATOM 572 N N . CYS A 1 73 ? -8.523 7.754 -12.769 1.00 83.25 73 CYS A N 1
ATOM 573 C CA . CYS A 1 73 ? -9.251 8.633 -13.688 1.00 83.25 73 CYS A CA 1
ATOM 574 C C . CYS A 1 73 ? -8.315 9.217 -14.745 1.00 83.25 73 CYS A C 1
ATOM 576 O O . CYS A 1 73 ? -7.184 9.603 -14.370 1.00 83.25 73 CYS A O 1
#